Protein AF-A0A9W7W2B9-F1 (afdb_monomer_lite)

Secondary structure (DSSP, 8-state):
--PPPGGGGGG-----TTPPPPPPEEEETTSTT-SHHHHHHHHHHHHHHT--EEEESTTTT-TT--S--HHHHHHHHHHHHHTT-EEES-STT-S-EEEE--SSPP-GGGG--EE-TT--EE-

pLDDT: mean 79.85, std 17.91, range [38.81, 97.62]

InterPro domains:
  IPR000228 RNA 3'-terminal phosphate cyclase [PTHR11096] (21-105)
  IPR013792 RNA 3'-terminal phosphate cyclase/enolpyruvate transferase, alpha/beta [SSF55205] (24-104)
  IPR023797 RNA 3'-terminal phosphate cyclase domain [PF01137] (31-110)
  IPR037136 RNA 3'-terminal phosphate cyclase domain superfamily [G3DSA:3.65.10.20] (24-119)

Radius of gyration: 17.31 Å; chains: 1; bounding box: 31×42×46 Å

Foldseek 3Di:
DDDDDPCCVVPPLLADPPDDQADEAEEELCPDVSADPCLLVVLQVCLSNQHKYKYAQHSVPDPPAGADDPVSLVSNVLSCLQQVWDWDQSDPSRRMIIIGGDSDHGDPCSPPFDADPVGDTDD

Structure (mmCIF, N/CA/C/O backbone):
data_AF-A0A9W7W2B9-F1
#
_entry.id   AF-A0A9W7W2B9-F1
#
loop_
_atom_site.group_PDB
_atom_site.id
_atom_site.type_symbol
_atom_site.label_atom_id
_atom_site.label_alt_id
_atom_site.label_comp_id
_atom_site.label_asym_id
_atom_site.label_entity_id
_atom_site.label_seq_id
_atom_site.pdbx_PDB_ins_code
_atom_site.Cartn_x
_atom_site.Cartn_y
_atom_site.Cartn_z
_atom_site.occupancy
_atom_site.B_iso_or_equiv
_atom_site.auth_seq_id
_atom_site.auth_comp_id
_atom_site.auth_asym_id
_atom_site.auth_atom_id
_atom_site.pdbx_PDB_model_num
ATOM 1 N N . MET A 1 1 ? -5.966 -32.656 31.546 1.00 41.41 1 MET A N 1
ATOM 2 C CA . MET A 1 1 ? -6.832 -31.544 31.101 1.00 41.41 1 MET A CA 1
ATOM 3 C C . MET A 1 1 ? -6.172 -30.255 31.557 1.00 41.41 1 MET A C 1
ATOM 5 O O . MET A 1 1 ? -6.254 -29.932 32.730 1.00 41.41 1 MET A O 1
ATOM 9 N N . HIS A 1 2 ? -5.391 -29.622 30.682 1.00 38.81 2 HIS A N 1
ATOM 10 C CA . HIS A 1 2 ? -4.680 -28.378 30.981 1.00 38.81 2 HIS A CA 1
ATOM 11 C C . HIS A 1 2 ? -5.552 -27.241 30.442 1.00 38.81 2 HIS A C 1
ATOM 13 O O . HIS A 1 2 ? -5.687 -27.093 29.231 1.00 38.81 2 HIS A O 1
ATOM 19 N N . THR A 1 3 ? -6.254 -26.540 31.328 1.00 46.03 3 THR A N 1
ATOM 20 C CA . THR A 1 3 ? -7.039 -25.354 30.973 1.00 46.03 3 THR A CA 1
ATOM 21 C C . THR A 1 3 ? -6.076 -24.223 30.645 1.00 46.03 3 THR A C 1
ATOM 23 O O . THR A 1 3 ? -5.222 -23.890 31.465 1.00 46.03 3 THR A O 1
ATOM 26 N N . LEU A 1 4 ? -6.195 -23.669 29.438 1.00 42.75 4 LEU A N 1
ATOM 27 C CA . LEU A 1 4 ? -5.472 -22.466 29.033 1.00 42.75 4 LEU A CA 1
ATOM 28 C C . LEU A 1 4 ? -5.805 -21.321 30.012 1.00 42.75 4 LEU A C 1
ATOM 30 O O . LEU A 1 4 ? -6.959 -21.226 30.441 1.00 42.75 4 LEU A O 1
ATOM 34 N N . PRO A 1 5 ? -4.825 -20.489 30.403 1.00 46.25 5 PRO A N 1
ATOM 35 C CA . PRO A 1 5 ? -5.057 -19.380 31.320 1.00 46.25 5 PRO A CA 1
ATOM 36 C C . PRO A 1 5 ? -6.048 -18.372 30.720 1.00 46.25 5 PRO A C 1
ATOM 38 O O . PRO A 1 5 ? -6.016 -18.083 29.524 1.00 46.25 5 PRO A O 1
ATOM 41 N N . SER A 1 6 ? -6.906 -17.829 31.584 1.00 54.62 6 SER A N 1
ATOM 42 C CA . SER A 1 6 ? -7.963 -16.829 31.343 1.00 54.62 6 SER A CA 1
ATOM 43 C C . SER A 1 6 ? -7.497 -15.517 30.700 1.00 54.62 6 SER A C 1
ATOM 45 O O . SER A 1 6 ? -8.311 -14.660 30.369 1.00 54.62 6 SER A O 1
ATOM 47 N N . ASP A 1 7 ? -6.192 -15.359 30.518 1.00 47.22 7 ASP A N 1
ATOM 48 C CA . ASP A 1 7 ? -5.543 -14.088 30.219 1.00 47.22 7 ASP A CA 1
ATOM 49 C C . ASP A 1 7 ? -5.333 -13.901 28.699 1.00 47.22 7 ASP A C 1
ATOM 51 O O . ASP A 1 7 ? -4.829 -12.874 28.252 1.00 47.22 7 ASP A O 1
ATOM 55 N N . LEU A 1 8 ? -5.744 -14.888 27.890 1.00 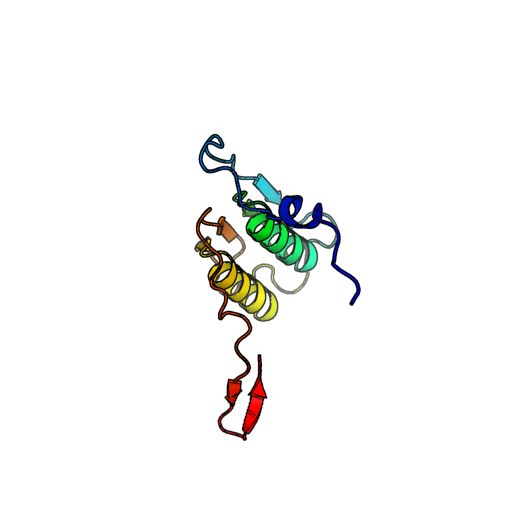45.88 8 LEU A N 1
ATOM 56 C CA . LEU A 1 8 ? -5.679 -14.868 26.422 1.00 45.88 8 LEU A CA 1
ATOM 57 C C . LEU A 1 8 ? -6.824 -14.085 25.748 1.00 45.88 8 LEU A C 1
ATOM 59 O O . LEU A 1 8 ? -6.695 -13.733 24.579 1.00 45.88 8 LEU A O 1
ATOM 63 N N . GLU A 1 9 ? -7.897 -13.743 26.468 1.00 45.97 9 GLU A N 1
ATOM 64 C CA . GLU A 1 9 ? -8.984 -12.875 25.963 1.00 45.97 9 GLU A CA 1
ATOM 65 C C . GLU A 1 9 ? -8.526 -11.415 25.748 1.00 45.97 9 GLU A C 1
ATOM 67 O O . GLU A 1 9 ? -9.113 -10.681 24.961 1.00 45.97 9 GLU A O 1
ATOM 72 N N . ALA A 1 10 ? -7.421 -10.987 26.371 1.00 42.81 10 ALA A N 1
ATOM 73 C CA . ALA A 1 10 ? -6.872 -9.633 26.220 1.00 42.81 10 ALA A CA 1
ATOM 74 C C . ALA A 1 10 ? -6.060 -9.414 24.921 1.00 42.81 10 ALA A C 1
ATOM 76 O O . ALA A 1 10 ? -5.513 -8.331 24.712 1.00 42.81 10 ALA A O 1
ATOM 77 N N . LEU A 1 11 ? -5.969 -10.425 24.049 1.00 40.91 11 LEU A N 1
ATOM 78 C CA . LEU A 1 11 ? -5.298 -10.349 22.744 1.00 40.91 11 LEU A CA 1
ATOM 79 C C . LEU A 1 11 ? -6.269 -10.173 21.569 1.00 40.91 11 LEU A C 1
ATOM 81 O O . LEU A 1 11 ? -5.854 -10.276 20.412 1.00 40.91 11 LEU A O 1
ATOM 85 N N . SER A 1 12 ? -7.543 -9.862 21.822 1.00 43.91 12 SER A N 1
ATOM 86 C CA . SER A 1 12 ? -8.412 -9.356 20.764 1.00 43.91 12 SER A CA 1
ATOM 87 C C . SER A 1 12 ? -7.913 -7.964 20.355 1.00 43.91 12 SER A C 1
ATOM 89 O O . SER A 1 12 ? -8.222 -6.963 21.002 1.00 43.91 12 SER A O 1
ATOM 91 N N . ILE A 1 13 ? -7.138 -7.885 19.269 1.00 55.31 13 ILE A N 1
ATOM 92 C CA . ILE A 1 13 ? -6.835 -6.635 18.550 1.00 55.31 13 ILE A CA 1
ATOM 93 C C . ILE A 1 13 ? -8.128 -6.187 17.847 1.00 55.31 13 ILE A C 1
ATOM 95 O O . ILE A 1 13 ? -8.199 -6.079 16.629 1.00 55.31 13 ILE A O 1
ATOM 99 N N . THR A 1 14 ? -9.211 -6.014 18.601 1.00 48.12 14 THR A N 1
ATOM 100 C CA . THR A 1 14 ? -10.407 -5.354 18.101 1.00 48.12 14 THR A CA 1
ATOM 101 C C . THR A 1 14 ? -10.146 -3.864 18.242 1.00 48.12 14 THR A C 1
ATOM 103 O O . THR A 1 14 ? -9.993 -3.384 19.373 1.00 48.12 14 THR A O 1
ATOM 106 N N . PRO A 1 15 ? -10.030 -3.125 17.134 1.00 52.75 15 PRO A N 1
ATOM 107 C CA . PRO A 1 15 ? -9.805 -1.695 17.205 1.00 52.75 15 PRO A CA 1
ATOM 108 C C . PRO A 1 15 ? -10.957 -1.015 17.956 1.00 52.75 15 PRO A C 1
ATOM 110 O O . PRO A 1 15 ? -12.127 -1.357 17.795 1.00 52.75 15 PRO A O 1
ATOM 113 N N . ASN A 1 16 ? -10.619 -0.053 18.816 1.00 55.75 16 ASN A N 1
ATOM 114 C CA . ASN A 1 16 ? -11.601 0.689 19.602 1.00 55.75 16 ASN A CA 1
ATOM 115 C C . ASN A 1 16 ? -12.498 1.528 18.664 1.00 55.75 16 ASN A C 1
ATOM 117 O O . ASN A 1 16 ? -11.976 2.443 18.013 1.00 55.75 16 ASN A O 1
ATOM 121 N N . PRO A 1 17 ? -13.828 1.299 18.634 1.00 54.38 17 PRO A N 1
ATOM 122 C CA . PRO A 1 17 ? -14.752 2.006 17.743 1.00 54.38 17 PRO A CA 1
ATOM 123 C C . PRO A 1 17 ? -14.898 3.502 18.068 1.00 54.38 17 PRO A C 1
ATOM 125 O O . PRO A 1 17 ? -15.441 4.250 17.263 1.00 54.38 17 PRO A O 1
ATOM 128 N N . ASN A 1 18 ? -14.396 3.955 19.224 1.00 54.16 18 ASN A N 1
ATOM 129 C CA . ASN A 1 18 ? -14.393 5.361 19.641 1.00 54.16 18 ASN A CA 1
ATOM 130 C C . ASN A 1 18 ? -13.051 6.073 19.391 1.00 54.16 18 ASN A C 1
ATOM 132 O O . ASN A 1 18 ? -12.801 7.141 19.953 1.00 54.16 18 ASN A O 1
ATOM 136 N N . SER A 1 19 ? -12.159 5.484 18.593 1.00 56.53 19 SER A N 1
ATOM 137 C CA . SER A 1 19 ? -10.911 6.148 18.207 1.00 56.53 19 SER A CA 1
ATOM 138 C C . SER A 1 19 ? -11.213 7.374 17.331 1.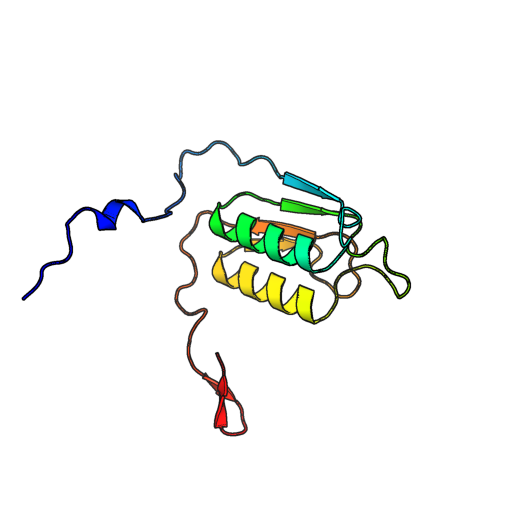00 56.53 19 SER A C 1
ATOM 140 O O . SER A 1 19 ? -12.091 7.292 16.468 1.00 56.53 19 SER A O 1
ATOM 142 N N . PRO A 1 20 ? -10.509 8.511 17.511 1.00 56.69 20 PRO A N 1
ATOM 143 C CA . PRO A 1 20 ? -10.623 9.640 16.587 1.00 56.69 20 PRO A CA 1
ATOM 144 C C . PRO A 1 20 ? -10.317 9.180 15.149 1.00 56.69 20 PRO A C 1
ATOM 146 O O . PRO A 1 20 ? -9.623 8.170 14.986 1.00 56.69 20 PRO A O 1
ATOM 149 N N . PRO A 1 21 ? -10.799 9.892 14.107 1.00 60.44 21 PRO A N 1
ATOM 150 C CA . PRO A 1 21 ? -10.479 9.550 12.723 1.00 60.44 21 PRO A CA 1
ATOM 151 C C . PRO A 1 21 ? -8.964 9.387 12.586 1.00 60.44 21 PRO A C 1
ATOM 153 O O . PRO A 1 21 ? -8.206 10.320 12.857 1.00 60.44 21 PRO A O 1
ATOM 156 N N . GLN A 1 22 ? -8.531 8.167 12.256 1.00 67.31 22 GLN A N 1
ATOM 157 C CA . GLN A 1 22 ? -7.114 7.829 12.237 1.00 67.31 22 GLN A CA 1
ATOM 158 C C . GLN A 1 22 ? -6.432 8.658 11.146 1.00 67.31 22 GLN A C 1
ATOM 160 O O . GLN A 1 22 ? -6.810 8.592 9.976 1.00 67.31 22 GLN A O 1
ATOM 165 N N . GLN A 1 23 ? -5.452 9.472 11.540 1.00 86.69 23 GLN A N 1
ATOM 166 C CA . GLN A 1 23 ? -4.681 10.292 10.614 1.00 86.69 23 GLN A CA 1
ATOM 167 C C . GLN A 1 23 ? -3.992 9.389 9.585 1.00 86.69 23 GLN A C 1
ATOM 169 O O . GLN A 1 23 ? -3.337 8.415 9.955 1.00 86.69 23 GLN A O 1
ATOM 174 N N . VAL A 1 24 ? -4.135 9.720 8.298 1.00 94.62 24 VAL A N 1
ATOM 175 C CA . VAL A 1 24 ? -3.463 8.992 7.215 1.00 94.62 24 VAL A CA 1
ATOM 176 C C . VAL A 1 24 ? -1.953 9.121 7.395 1.00 94.62 24 VAL A C 1
ATOM 178 O O . VAL A 1 24 ? -1.425 10.233 7.478 1.00 94.62 24 VAL A O 1
ATOM 181 N N . ILE A 1 25 ? -1.259 7.987 7.453 1.00 95.81 25 ILE A N 1
ATOM 182 C CA . ILE A 1 25 ? 0.203 7.948 7.470 1.00 95.81 25 ILE A CA 1
ATOM 183 C C . ILE A 1 25 ? 0.707 8.113 6.038 1.00 95.81 25 ILE A C 1
ATOM 185 O O . ILE A 1 25 ? 0.341 7.343 5.156 1.00 95.81 25 ILE A O 1
ATOM 189 N N . GLU A 1 26 ? 1.573 9.095 5.819 1.00 96.31 26 GLU A N 1
ATOM 190 C CA . GLU A 1 26 ? 2.171 9.398 4.519 1.00 96.31 26 GLU A CA 1
ATOM 191 C C . GLU A 1 26 ? 3.578 8.795 4.430 1.00 96.31 26 GLU A C 1
ATOM 193 O O . GLU A 1 26 ? 4.430 9.060 5.282 1.00 96.31 26 GLU A O 1
ATOM 198 N N . LEU A 1 27 ? 3.835 7.986 3.401 1.00 94.75 27 LEU A N 1
ATOM 199 C CA . LEU A 1 27 ? 5.128 7.343 3.165 1.00 94.75 27 LEU A CA 1
ATOM 200 C C . LEU A 1 27 ? 5.655 7.642 1.759 1.00 94.75 27 LEU A C 1
ATOM 202 O O . LEU A 1 27 ? 4.930 7.551 0.767 1.00 94.75 27 LEU A O 1
ATOM 206 N N . ASP A 1 28 ? 6.956 7.914 1.667 1.00 94.25 28 ASP A N 1
ATOM 207 C CA . ASP A 1 28 ? 7.668 8.026 0.395 1.00 94.25 28 ASP A CA 1
ATOM 208 C C . ASP A 1 28 ? 8.299 6.673 0.017 1.00 94.25 28 ASP A C 1
ATOM 210 O O . ASP A 1 28 ? 9.182 6.145 0.698 1.00 94.25 28 ASP A O 1
ATOM 214 N N . GLY A 1 29 ? 7.854 6.106 -1.101 1.00 93.06 29 GLY A N 1
ATOM 215 C CA . GLY A 1 29 ? 8.294 4.828 -1.652 1.00 93.06 29 GLY A CA 1
ATOM 216 C C . GLY A 1 29 ? 9.700 4.824 -2.257 1.00 93.06 29 GLY A C 1
ATOM 217 O O . GLY A 1 29 ? 10.116 3.780 -2.770 1.00 93.06 29 GLY A O 1
ATOM 218 N N . THR A 1 30 ? 10.432 5.939 -2.205 1.00 90.19 30 THR A N 1
ATOM 219 C CA . THR A 1 30 ? 11.865 6.021 -2.533 1.00 90.19 30 THR A CA 1
ATOM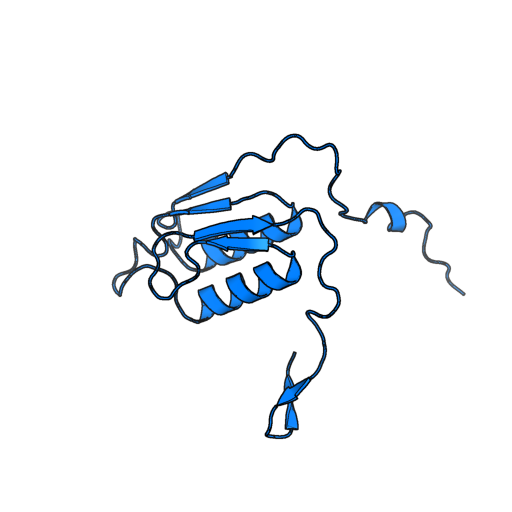 220 C C . THR A 1 30 ? 12.780 5.733 -1.342 1.00 90.19 30 THR A C 1
ATOM 222 O O . THR A 1 30 ? 13.955 5.428 -1.552 1.00 90.19 30 THR A O 1
ATOM 225 N N . TYR A 1 31 ? 12.269 5.774 -0.106 1.00 86.25 31 TYR A N 1
ATOM 226 C CA . TYR A 1 31 ? 13.090 5.574 1.090 1.00 86.25 31 TYR A CA 1
ATOM 227 C C . TYR A 1 31 ? 13.660 4.146 1.193 1.00 86.25 31 TYR A C 1
ATOM 229 O O . TYR A 1 31 ? 12.975 3.156 0.918 1.00 86.25 31 TYR A O 1
ATOM 237 N N . LEU A 1 32 ? 14.914 4.046 1.658 1.00 78.88 32 LEU A N 1
ATOM 238 C CA . LEU A 1 32 ? 15.679 2.800 1.845 1.00 78.88 32 LEU A CA 1
ATOM 239 C C . LEU A 1 32 ? 15.769 1.954 0.559 1.00 78.88 32 LEU A C 1
ATOM 241 O O . LEU A 1 32 ? 16.198 2.441 -0.482 1.00 78.88 32 LEU A O 1
ATOM 245 N N . GLU A 1 33 ? 15.342 0.690 0.621 1.00 75.06 33 GLU A N 1
ATOM 246 C CA . GLU A 1 33 ? 15.224 -0.239 -0.513 1.00 75.06 33 GLU A CA 1
ATOM 247 C C . GLU A 1 33 ? 14.293 0.302 -1.620 1.00 75.06 33 GLU A C 1
ATOM 249 O O . GLU A 1 33 ? 14.234 -0.256 -2.723 1.00 75.06 33 GLU A O 1
ATOM 254 N N . GLY A 1 34 ? 13.520 1.354 -1.306 1.00 62.66 34 GLY A N 1
ATOM 255 C CA . GLY A 1 34 ? 12.788 2.180 -2.253 1.00 62.66 34 GLY A CA 1
ATOM 256 C C . GLY A 1 34 ? 11.853 1.359 -3.119 1.00 62.66 34 GLY A C 1
ATOM 257 O O . GLY A 1 34 ? 11.910 1.451 -4.342 1.00 62.66 34 GLY A O 1
ATOM 258 N N . GLY A 1 35 ? 11.059 0.459 -2.527 1.00 72.44 35 GLY A N 1
ATOM 259 C CA . GLY A 1 35 ? 10.233 -0.425 -3.332 1.00 72.44 35 GLY A CA 1
ATOM 260 C C . GLY A 1 35 ? 9.268 -1.345 -2.603 1.00 72.44 35 GLY A C 1
ATOM 261 O O . GLY A 1 35 ? 8.358 -0.907 -1.915 1.00 72.44 35 GLY A O 1
ATOM 262 N N . GLY A 1 36 ? 9.400 -2.649 -2.851 1.00 84.69 36 GLY A N 1
ATOM 263 C CA . GLY A 1 36 ? 8.347 -3.621 -2.543 1.00 84.69 36 GLY A CA 1
ATOM 264 C C . GLY A 1 36 ? 8.224 -4.006 -1.072 1.00 84.69 36 GLY A C 1
ATOM 265 O O . GLY A 1 36 ? 7.139 -4.385 -0.645 1.00 84.69 36 GLY A O 1
ATOM 266 N N . GLN A 1 37 ? 9.312 -3.927 -0.301 1.00 89.56 37 GLN A N 1
ATOM 267 C CA . GLN A 1 37 ? 9.282 -4.277 1.120 1.00 89.56 37 GLN A CA 1
ATOM 268 C C . GLN A 1 37 ? 8.552 -3.211 1.937 1.00 89.56 37 GLN A C 1
ATOM 270 O O . GLN A 1 37 ? 7.612 -3.558 2.641 1.00 89.56 37 GLN A O 1
ATOM 275 N N . LEU A 1 38 ? 8.912 -1.931 1.762 1.00 92.25 38 LEU A N 1
ATOM 276 C CA . LEU A 1 38 ? 8.217 -0.799 2.387 1.00 92.25 38 LEU A CA 1
ATOM 277 C C . LEU A 1 38 ? 6.712 -0.888 2.140 1.00 92.25 38 LEU A C 1
ATOM 279 O O . LEU A 1 38 ? 5.934 -0.868 3.084 1.00 92.25 38 LEU A O 1
ATOM 283 N N . LEU A 1 39 ? 6.321 -1.080 0.878 1.00 93.69 39 LEU A N 1
ATOM 284 C CA . LEU A 1 39 ? 4.923 -1.183 0.487 1.00 93.69 39 LEU A CA 1
ATOM 285 C C . LEU A 1 39 ? 4.180 -2.315 1.211 1.00 93.69 39 LEU A C 1
ATOM 287 O O . LEU A 1 39 ? 3.135 -2.074 1.806 1.00 93.69 39 LEU A O 1
ATOM 291 N N . ARG A 1 40 ? 4.700 -3.549 1.165 1.00 93.81 40 ARG A N 1
ATOM 292 C CA . ARG A 1 40 ? 4.018 -4.702 1.778 1.00 93.81 40 ARG A CA 1
ATOM 293 C C . ARG A 1 40 ? 3.925 -4.563 3.292 1.00 93.81 40 ARG A C 1
ATOM 295 O O . ARG A 1 40 ? 2.874 -4.846 3.854 1.00 93.81 40 ARG A O 1
ATOM 302 N N . THR A 1 41 ? 5.000 -4.115 3.937 1.00 94.56 41 THR A N 1
ATOM 303 C CA . THR A 1 41 ? 5.018 -3.917 5.388 1.00 94.56 41 THR A CA 1
ATOM 304 C C . THR A 1 41 ? 4.046 -2.820 5.801 1.00 94.56 41 THR A C 1
ATOM 306 O O . THR A 1 41 ? 3.261 -3.031 6.717 1.00 94.56 41 THR A O 1
ATOM 309 N N . ALA A 1 42 ? 4.047 -1.681 5.108 1.00 94.81 42 ALA A N 1
ATOM 310 C CA . ALA A 1 42 ? 3.1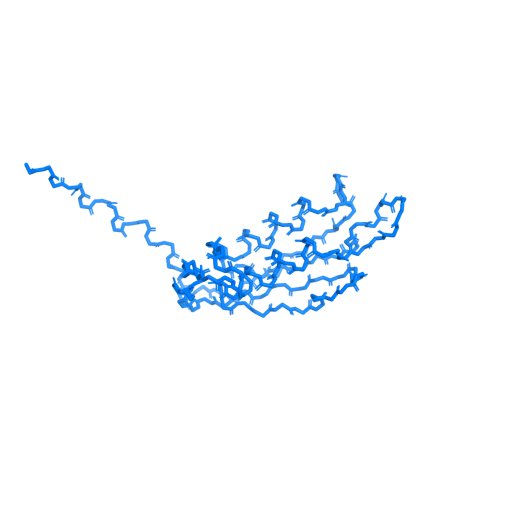62 -0.565 5.417 1.00 94.81 42 ALA A CA 1
ATOM 311 C C . ALA A 1 42 ? 1.680 -0.936 5.269 1.00 94.81 42 ALA A C 1
ATOM 313 O O . ALA A 1 42 ? 0.895 -0.659 6.169 1.00 94.81 42 ALA A O 1
ATOM 314 N N . VAL A 1 43 ? 1.302 -1.610 4.176 1.00 94.94 43 VAL A N 1
ATOM 315 C CA . VAL A 1 43 ? -0.091 -2.040 3.959 1.00 94.94 43 VAL A CA 1
ATOM 316 C C . VAL A 1 43 ? -0.496 -3.134 4.953 1.00 94.94 43 VAL A C 1
ATOM 318 O O . VAL A 1 43 ? -1.621 -3.125 5.436 1.00 94.94 43 VAL A O 1
ATOM 321 N N . CYS A 1 44 ? 0.417 -4.041 5.318 1.00 94.69 44 CYS A N 1
ATOM 322 C CA . CYS A 1 44 ? 0.158 -5.057 6.342 1.00 94.69 44 CYS A CA 1
ATOM 323 C C . CYS A 1 44 ? -0.066 -4.426 7.724 1.00 94.69 44 CYS A C 1
ATOM 325 O O . CYS A 1 44 ? -1.044 -4.738 8.392 1.00 94.69 44 CYS A O 1
ATOM 327 N N . LEU A 1 45 ? 0.799 -3.494 8.133 1.00 94.00 45 LEU A N 1
ATOM 328 C CA . LEU A 1 45 ? 0.634 -2.775 9.395 1.00 94.00 45 LEU A CA 1
ATOM 329 C C . LEU A 1 45 ? -0.646 -1.943 9.398 1.00 94.00 45 LEU A C 1
ATOM 331 O O . LEU A 1 45 ? -1.382 -2.009 10.369 1.00 94.00 45 LEU A O 1
ATOM 335 N N . SER A 1 46 ? -0.943 -1.242 8.300 1.00 93.12 46 SER A N 1
ATOM 336 C CA . SER A 1 46 ? -2.204 -0.519 8.120 1.00 93.12 46 SER A CA 1
ATOM 337 C C . SER A 1 46 ? -3.404 -1.435 8.368 1.00 93.12 46 SER A C 1
ATOM 339 O O . SER A 1 46 ? -4.234 -1.129 9.219 1.00 93.12 46 SER A O 1
ATOM 341 N N . ALA A 1 47 ? -3.440 -2.598 7.712 1.00 90.94 47 ALA A N 1
ATOM 342 C CA . ALA A 1 47 ? -4.481 -3.605 7.901 1.00 90.94 47 ALA A CA 1
ATOM 343 C C . ALA A 1 47 ? -4.584 -4.108 9.355 1.00 90.94 47 ALA A C 1
ATOM 345 O O . ALA A 1 47 ? -5.689 -4.282 9.856 1.00 90.94 47 ALA A O 1
ATOM 346 N N . LEU A 1 48 ? -3.456 -4.311 10.045 1.00 89.69 48 LEU A N 1
ATOM 347 C CA . LEU A 1 48 ? -3.431 -4.794 11.432 1.00 89.69 48 LEU A CA 1
ATOM 348 C C . LEU A 1 48 ? -3.829 -3.729 12.462 1.00 89.69 48 LEU A C 1
ATOM 350 O O . LEU A 1 48 ? -4.405 -4.066 13.494 1.00 89.69 48 LEU A O 1
ATOM 354 N N . THR A 1 49 ? -3.494 -2.460 12.227 1.00 88.12 49 THR A N 1
ATOM 355 C CA . THR A 1 49 ? -3.749 -1.367 13.181 1.00 88.12 49 THR A CA 1
ATOM 356 C C . THR A 1 49 ? -5.022 -0.580 12.866 1.00 88.12 49 THR A C 1
ATOM 358 O O . THR A 1 49 ? -5.389 0.334 13.609 1.00 88.12 49 THR A O 1
ATOM 361 N N . GLY A 1 50 ? -5.678 -0.878 11.742 1.00 88.56 50 GLY A N 1
ATOM 362 C CA . GLY A 1 50 ? -6.800 -0.095 11.224 1.00 88.56 50 GLY A CA 1
ATOM 363 C C . GLY A 1 50 ? -6.406 1.329 10.811 1.00 88.56 50 GLY A C 1
ATOM 364 O O . GLY A 1 50 ? -7.274 2.181 10.627 1.00 88.56 50 GLY A O 1
ATOM 365 N N . THR A 1 51 ? -5.107 1.632 10.710 1.00 91.94 51 THR A N 1
ATOM 366 C CA . THR A 1 51 ? -4.609 2.985 10.430 1.00 91.94 51 THR A CA 1
ATOM 367 C C . THR A 1 51 ? -4.435 3.170 8.924 1.00 91.94 51 THR A C 1
ATOM 369 O O . THR A 1 51 ? -3.657 2.426 8.324 1.00 91.94 51 THR A O 1
ATOM 372 N N . PRO A 1 52 ? -5.093 4.148 8.281 1.00 94.69 52 PRO A N 1
ATOM 373 C CA . PRO A 1 52 ? -4.907 4.401 6.857 1.00 94.69 52 PRO A CA 1
ATOM 374 C C . PRO A 1 52 ? -3.467 4.779 6.503 1.00 94.69 52 PRO A C 1
ATOM 376 O O . PRO A 1 52 ? -2.800 5.503 7.246 1.00 94.69 52 PRO A O 1
ATOM 379 N N . VAL A 1 53 ? -3.002 4.338 5.334 1.00 96.25 53 VAL A N 1
ATOM 380 C CA . VAL A 1 53 ? -1.663 4.662 4.824 1.00 96.25 53 VAL A CA 1
ATOM 381 C C . VAL A 1 53 ? -1.713 5.066 3.355 1.00 96.25 53 VAL A C 1
ATOM 383 O O . VAL A 1 53 ? -2.315 4.376 2.528 1.00 96.25 53 VAL A O 1
ATOM 386 N N . ARG A 1 54 ? -1.044 6.170 3.022 1.00 97.62 54 ARG A N 1
ATOM 387 C CA . ARG A 1 54 ? -0.766 6.607 1.654 1.00 97.62 54 ARG A CA 1
ATOM 388 C C . ARG A 1 54 ? 0.720 6.450 1.370 1.00 97.62 54 ARG A C 1
ATOM 390 O O . ARG A 1 54 ? 1.570 6.834 2.167 1.00 97.62 54 ARG A O 1
ATOM 397 N N . ILE A 1 55 ? 1.034 5.864 0.224 1.00 96.25 55 ILE A N 1
ATOM 398 C CA . ILE A 1 55 ? 2.401 5.603 -0.215 1.00 96.25 55 ILE A CA 1
ATOM 399 C C . ILE A 1 55 ? 2.562 6.221 -1.592 1.00 96.25 55 ILE A C 1
ATOM 401 O O . ILE A 1 55 ? 1.883 5.811 -2.530 1.00 96.25 55 ILE A O 1
ATOM 405 N N . THR A 1 56 ? 3.468 7.182 -1.715 1.00 96.19 56 THR A N 1
ATOM 406 C CA . THR A 1 56 ? 3.802 7.868 -2.972 1.00 96.19 56 THR A CA 1
ATOM 407 C C . THR A 1 56 ? 5.140 7.370 -3.513 1.00 96.19 56 THR A C 1
ATOM 409 O O . THR A 1 56 ? 5.825 6.588 -2.860 1.00 96.19 56 THR A O 1
ATOM 412 N N . ASN A 1 57 ? 5.521 7.775 -4.728 1.00 94.50 57 ASN A N 1
ATOM 413 C CA . ASN A 1 57 ? 6.808 7.438 -5.350 1.00 94.50 57 ASN A CA 1
ATOM 414 C C . ASN A 1 57 ? 7.180 5.942 -5.284 1.00 94.50 57 ASN A C 1
ATOM 416 O O . ASN A 1 57 ? 8.352 5.580 -5.131 1.00 94.50 57 ASN A O 1
ATOM 420 N N . ILE A 1 58 ? 6.187 5.052 -5.395 1.00 94.31 58 ILE A N 1
ATOM 421 C CA . ILE A 1 58 ? 6.389 3.606 -5.248 1.00 94.31 58 ILE A CA 1
ATOM 422 C C . ILE A 1 58 ? 7.465 3.149 -6.230 1.00 94.31 58 ILE A C 1
ATOM 424 O O . ILE A 1 58 ? 7.356 3.375 -7.435 1.00 94.31 58 ILE A O 1
ATOM 428 N N . ARG A 1 59 ? 8.513 2.487 -5.728 1.00 92.56 59 ARG A N 1
ATOM 429 C CA . ARG A 1 59 ? 9.634 2.011 -6.558 1.00 92.56 59 ARG A CA 1
ATOM 430 C C . ARG A 1 59 ? 10.356 3.114 -7.344 1.00 92.56 59 ARG A C 1
ATOM 432 O O . ARG A 1 59 ? 10.976 2.813 -8.363 1.00 92.56 59 ARG A O 1
ATOM 439 N N . GLY A 1 60 ? 10.299 4.365 -6.884 1.00 90.50 60 GLY A N 1
ATOM 440 C CA . GLY A 1 60 ? 10.813 5.528 -7.613 1.00 90.50 60 GLY A CA 1
ATOM 441 C C . GLY A 1 60 ? 12.320 5.498 -7.893 1.00 90.50 60 GLY A C 1
ATOM 442 O O . GLY A 1 60 ? 12.740 5.995 -8.931 1.00 90.50 60 GLY A O 1
ATOM 443 N N . ASN A 1 61 ? 13.115 4.829 -7.048 1.00 87.81 61 ASN A N 1
ATOM 444 C CA . ASN A 1 61 ? 14.576 4.738 -7.198 1.00 87.81 61 ASN A CA 1
ATOM 445 C C . ASN A 1 61 ? 15.058 3.558 -8.065 1.00 87.81 61 ASN A C 1
ATOM 447 O O . ASN A 1 61 ? 16.262 3.335 -8.190 1.00 87.81 61 ASN A O 1
ATOM 451 N N . ARG A 1 62 ? 14.156 2.757 -8.654 1.00 84.75 62 ARG A N 1
ATOM 452 C CA . ARG A 1 62 ? 14.559 1.572 -9.427 1.00 84.75 62 ARG A CA 1
ATOM 453 C C . ARG A 1 62 ? 14.785 1.865 -10.909 1.00 84.75 62 ARG A C 1
ATOM 455 O O . ARG A 1 62 ? 13.856 2.198 -11.644 1.00 84.75 62 ARG A O 1
ATOM 462 N N . ASN A 1 63 ? 16.002 1.565 -11.363 1.00 74.88 63 ASN A N 1
ATOM 463 C CA . ASN A 1 63 ? 16.384 1.485 -12.773 1.00 74.88 63 ASN A CA 1
ATOM 464 C C . ASN A 1 63 ? 15.694 0.274 -13.432 1.00 74.88 63 ASN A C 1
ATOM 466 O O . ASN A 1 63 ? 16.222 -0.832 -13.441 1.00 74.88 63 ASN A O 1
ATOM 470 N N . GLY A 1 64 ? 14.458 0.459 -13.891 1.00 71.50 64 GLY A N 1
ATOM 471 C CA . GLY A 1 64 ? 13.630 -0.606 -14.482 1.00 71.50 64 GLY A CA 1
ATOM 472 C C . GLY A 1 64 ? 12.123 -0.333 -14.452 1.00 71.50 64 GLY A C 1
ATOM 473 O O . GLY A 1 64 ? 11.323 -1.258 -14.572 1.00 71.50 64 GLY A O 1
ATOM 474 N N . GLY A 1 65 ? 11.729 0.925 -14.237 1.00 79.38 65 GLY A N 1
ATOM 475 C CA . GLY A 1 65 ? 10.338 1.336 -14.091 1.00 79.38 65 GLY A CA 1
ATOM 476 C C . GLY A 1 65 ? 9.859 1.184 -12.650 1.00 79.38 65 GLY A C 1
ATOM 477 O O . GLY A 1 65 ? 9.902 0.091 -12.070 1.00 79.38 65 GLY A O 1
ATOM 478 N N . GLY A 1 66 ? 9.407 2.299 -12.076 1.00 90.50 66 GLY A N 1
ATOM 479 C CA . GLY A 1 66 ? 8.791 2.350 -10.755 1.00 90.50 66 GLY A CA 1
ATOM 480 C C . GLY A 1 66 ? 7.403 1.710 -10.725 1.00 90.50 66 GLY A C 1
ATOM 481 O O . GLY A 1 66 ? 7.061 0.872 -11.558 1.00 90.50 66 GLY A O 1
ATOM 482 N N . GLY A 1 67 ? 6.634 2.084 -9.718 1.00 94.31 67 GLY A N 1
ATOM 483 C CA . GLY A 1 67 ? 5.255 1.688 -9.517 1.00 94.31 67 GLY A CA 1
ATOM 484 C C . GLY A 1 67 ? 5.032 0.252 -9.049 1.00 94.31 67 GLY A C 1
ATOM 485 O O . GLY A 1 67 ? 5.967 -0.545 -8.851 1.00 94.31 67 GLY A O 1
ATOM 486 N N . LEU A 1 68 ? 3.752 -0.052 -8.847 1.00 94.69 68 LEU A N 1
ATOM 487 C CA . LEU A 1 68 ? 3.240 -1.356 -8.453 1.00 94.69 68 LEU A CA 1
ATOM 488 C C . LEU A 1 68 ? 3.517 -2.413 -9.529 1.00 94.69 68 LEU A C 1
ATOM 490 O O . LEU A 1 68 ? 3.491 -2.164 -10.727 1.00 94.69 68 LEU A O 1
ATOM 494 N N . LYS A 1 69 ? 3.788 -3.634 -9.073 1.00 93.88 69 LYS A N 1
ATOM 495 C CA . LYS A 1 69 ? 4.070 -4.817 -9.900 1.00 93.88 69 LYS A CA 1
ATOM 496 C C . LYS A 1 69 ? 3.145 -5.934 -9.443 1.00 93.88 69 LYS A C 1
ATOM 498 O O . LYS A 1 69 ? 2.552 -5.813 -8.372 1.00 93.88 69 LYS A O 1
ATOM 503 N N . ALA A 1 70 ? 3.047 -7.014 -10.214 1.00 93.94 70 ALA A N 1
ATOM 504 C CA . ALA A 1 70 ? 2.112 -8.109 -9.951 1.00 93.94 70 ALA A CA 1
ATOM 505 C C . ALA A 1 70 ? 2.137 -8.590 -8.486 1.00 93.94 70 ALA A C 1
ATOM 507 O O . ALA A 1 70 ? 1.087 -8.664 -7.853 1.00 93.94 70 ALA A O 1
ATOM 508 N N . GLN A 1 71 ? 3.323 -8.792 -7.896 1.00 92.12 71 GLN A N 1
ATOM 509 C CA . GLN A 1 71 ? 3.440 -9.232 -6.499 1.00 92.12 71 GLN A CA 1
ATOM 510 C C . GLN A 1 71 ? 2.958 -8.191 -5.476 1.00 92.12 71 GLN A C 1
ATOM 512 O O . GLN A 1 71 ? 2.455 -8.539 -4.409 1.00 92.12 71 GLN A O 1
ATOM 517 N N . HIS A 1 72 ? 3.102 -6.903 -5.793 1.00 94.12 72 HIS A N 1
ATOM 518 C CA . HIS A 1 72 ? 2.597 -5.823 -4.952 1.00 94.12 72 HIS A CA 1
ATOM 519 C C . HIS A 1 72 ? 1.071 -5.804 -4.983 1.00 94.12 72 HIS A C 1
ATOM 521 O O . HIS A 1 72 ? 0.439 -5.772 -3.935 1.00 94.12 72 HIS A O 1
ATOM 527 N N . LEU A 1 73 ? 0.496 -5.893 -6.184 1.00 95.12 73 LEU A N 1
ATOM 528 C CA . LEU A 1 73 ? -0.948 -5.910 -6.389 1.00 95.12 73 LEU A CA 1
ATOM 529 C C . LEU A 1 73 ? -1.601 -7.111 -5.716 1.00 95.12 73 LEU A C 1
ATOM 531 O O . LEU A 1 73 ? -2.619 -6.940 -5.060 1.00 95.12 73 LEU A O 1
ATOM 535 N N . ALA A 1 74 ? -1.004 -8.298 -5.838 1.00 93.56 74 ALA A N 1
ATOM 536 C CA . ALA A 1 74 ? -1.486 -9.490 -5.150 1.00 93.56 74 ALA A CA 1
ATOM 537 C C . ALA A 1 74 ? -1.548 -9.263 -3.631 1.00 93.56 74 ALA A C 1
ATOM 539 O O . ALA A 1 74 ? -2.591 -9.480 -3.023 1.00 93.56 74 ALA A O 1
ATOM 540 N N . SER A 1 75 ? -0.472 -8.724 -3.044 1.00 93.06 75 SER A N 1
ATOM 541 C CA . SER A 1 75 ? -0.409 -8.434 -1.604 1.00 93.06 75 SER A CA 1
ATOM 542 C C . SER A 1 75 ? -1.462 -7.405 -1.175 1.00 93.06 75 SER A C 1
ATOM 544 O O . SER A 1 75 ? -2.174 -7.621 -0.201 1.00 93.06 75 SER A O 1
ATOM 546 N N . VAL A 1 76 ? -1.584 -6.296 -1.914 1.00 94.81 76 VAL A N 1
ATOM 547 C CA . VAL A 1 76 ? -2.536 -5.214 -1.613 1.00 94.81 76 VAL A CA 1
ATOM 548 C C . VAL A 1 76 ? -3.975 -5.702 -1.732 1.00 94.81 76 VAL A C 1
ATOM 550 O O . VAL A 1 76 ? -4.770 -5.455 -0.836 1.00 94.81 76 VAL A O 1
ATOM 553 N N . LYS A 1 77 ? -4.315 -6.422 -2.808 1.00 92.81 77 LYS A N 1
ATOM 554 C CA . LYS A 1 77 ? -5.672 -6.947 -3.023 1.00 92.81 77 LYS A CA 1
ATOM 555 C C . LYS A 1 77 ? -6.052 -7.974 -1.964 1.00 92.81 77 LYS A C 1
ATOM 557 O O . LYS A 1 77 ? -7.191 -7.975 -1.511 1.00 92.81 77 LYS A O 1
ATOM 562 N N . TRP A 1 78 ? -5.108 -8.828 -1.577 1.00 91.75 78 TRP A N 1
ATOM 563 C CA . TRP A 1 78 ? -5.328 -9.809 -0.522 1.00 91.75 78 TRP A CA 1
ATOM 564 C C . TRP A 1 78 ? -5.565 -9.123 0.828 1.00 91.75 78 TRP A C 1
ATOM 566 O O . TRP A 1 78 ? -6.592 -9.364 1.453 1.00 91.75 78 TRP A O 1
ATOM 576 N N . LEU A 1 79 ? -4.691 -8.190 1.227 1.00 91.25 79 LEU A N 1
ATOM 577 C CA . LEU A 1 79 ? -4.841 -7.439 2.481 1.00 91.25 79 LEU A CA 1
ATOM 578 C C . LEU A 1 79 ? -6.110 -6.583 2.498 1.00 91.25 79 LEU A C 1
ATOM 580 O O . LEU A 1 79 ? -6.763 -6.484 3.531 1.00 91.25 79 LEU A O 1
ATOM 584 N N . ALA A 1 80 ? -6.487 -6.006 1.356 1.00 90.56 80 ALA A N 1
ATOM 585 C CA . ALA A 1 80 ? -7.717 -5.238 1.241 1.00 90.56 80 ALA A CA 1
ATOM 586 C C . ALA A 1 80 ? -8.963 -6.098 1.470 1.00 90.56 80 ALA A C 1
ATOM 588 O O . ALA A 1 80 ? -9.893 -5.657 2.131 1.00 90.56 80 ALA A O 1
ATOM 589 N N . ARG A 1 81 ? -8.971 -7.345 0.994 1.00 88.31 81 ARG A N 1
ATOM 590 C CA . ARG A 1 81 ? -10.045 -8.293 1.319 1.00 88.31 81 ARG A CA 1
ATOM 591 C C . ARG A 1 81 ? -10.001 -8.697 2.791 1.00 88.31 81 ARG A C 1
ATOM 593 O O . ARG A 1 81 ? -11.021 -8.629 3.461 1.00 88.31 81 ARG A O 1
ATOM 600 N N . ALA A 1 82 ? -8.816 -9.044 3.294 1.00 85.94 82 ALA A N 1
ATOM 601 C CA . ALA A 1 82 ? -8.636 -9.512 4.664 1.00 85.94 82 ALA A CA 1
ATOM 602 C C . ALA A 1 82 ? -9.086 -8.497 5.719 1.00 85.94 82 ALA A C 1
ATOM 604 O O . ALA A 1 82 ? -9.720 -8.869 6.699 1.00 85.94 82 ALA A O 1
ATOM 605 N N . ALA A 1 83 ? -8.781 -7.218 5.511 1.00 85.56 83 ALA A N 1
ATOM 606 C CA . ALA A 1 83 ? -9.097 -6.143 6.449 1.00 85.56 83 ALA A CA 1
ATOM 607 C C . ALA A 1 83 ? -10.313 -5.304 6.030 1.00 85.56 83 ALA A C 1
ATOM 609 O O . ALA A 1 83 ? -10.454 -4.173 6.495 1.00 85.56 83 ALA A O 1
ATOM 610 N N . SER A 1 84 ? -11.141 -5.798 5.098 1.00 88.44 84 SER A N 1
ATOM 611 C CA . SER A 1 84 ? -12.269 -5.037 4.534 1.00 88.44 84 SER A CA 1
ATOM 612 C C . SER A 1 84 ? -11.868 -3.613 4.099 1.00 88.44 84 SER A C 1
ATOM 614 O O . SER A 1 84 ? -12.625 -2.656 4.237 1.00 88.44 84 SER A O 1
ATOM 616 N N . ALA A 1 85 ? -10.638 -3.458 3.601 1.00 89.81 85 ALA A N 1
ATOM 617 C CA . ALA A 1 85 ? -10.034 -2.175 3.289 1.00 89.81 85 ALA A CA 1
ATOM 618 C C . ALA A 1 85 ? -10.408 -1.688 1.892 1.00 89.81 85 ALA A C 1
ATOM 620 O O . ALA A 1 85 ? -10.460 -2.447 0.919 1.00 89.81 85 ALA A O 1
ATOM 621 N N . ARG A 1 86 ? -10.531 -0.370 1.756 1.00 93.31 86 ARG A N 1
ATOM 622 C CA . ARG A 1 86 ? -10.542 0.295 0.456 1.00 93.31 86 ARG A CA 1
ATOM 623 C C . ARG A 1 86 ? -9.105 0.542 0.008 1.00 93.31 86 ARG A C 1
ATOM 625 O O . ARG A 1 86 ? -8.320 1.134 0.741 1.00 93.31 86 ARG A O 1
ATOM 632 N N . ALA A 1 87 ? -8.764 0.127 -1.208 1.00 95.31 87 ALA A N 1
ATOM 633 C CA . ALA A 1 87 ? -7.458 0.387 -1.808 1.00 95.31 87 ALA A CA 1
ATOM 634 C C . ALA A 1 87 ? -7.615 1.224 -3.086 1.00 95.31 87 ALA A C 1
ATOM 636 O O . ALA A 1 87 ? -8.157 0.747 -4.082 1.00 95.31 87 ALA A O 1
ATOM 637 N N . THR A 1 88 ? -7.128 2.464 -3.066 1.00 97.25 88 THR A N 1
ATOM 638 C CA . THR A 1 88 ? -7.154 3.393 -4.208 1.00 97.25 88 THR A CA 1
ATOM 639 C C . THR A 1 88 ? -5.773 3.461 -4.854 1.00 97.25 88 THR A C 1
ATOM 641 O O . THR A 1 88 ? -4.776 3.619 -4.153 1.00 97.25 88 THR A O 1
ATOM 644 N N . GLY A 1 89 ? -5.697 3.352 -6.185 1.00 96.25 89 GLY A N 1
ATOM 645 C CA . GLY A 1 89 ? -4.425 3.325 -6.923 1.00 96.25 89 GLY A CA 1
ATOM 646 C C . GLY A 1 89 ? -3.757 1.944 -6.974 1.00 96.25 89 GLY A C 1
ATOM 647 O O . GLY A 1 89 ? -2.578 1.841 -7.306 1.00 96.25 89 GLY A O 1
ATOM 648 N N . ALA A 1 90 ? -4.493 0.873 -6.654 1.00 95.81 90 ALA A N 1
ATOM 649 C CA . ALA A 1 90 ? -4.026 -0.515 -6.692 1.00 95.81 90 ALA A CA 1
ATOM 650 C C . ALA A 1 90 ? -4.016 -1.100 -8.121 1.00 95.81 90 ALA A C 1
ATOM 652 O O . ALA A 1 90 ? -4.580 -2.169 -8.375 1.00 95.81 90 ALA A O 1
ATOM 653 N N . ASP A 1 91 ? -3.330 -0.413 -9.035 1.00 95.62 91 ASP A N 1
ATOM 654 C CA . ASP A 1 91 ? -3.212 -0.753 -10.455 1.00 95.62 91 ASP A CA 1
ATOM 655 C C . ASP A 1 91 ? -1.752 -0.936 -10.878 1.00 95.62 91 ASP A C 1
ATOM 657 O O . ASP A 1 91 ? -0.824 -0.432 -10.239 1.00 95.62 91 ASP A O 1
ATOM 661 N N . ALA A 1 92 ? -1.529 -1.690 -11.956 1.00 95.44 92 ALA A N 1
ATOM 662 C CA . ALA A 1 92 ? -0.187 -1.931 -12.480 1.00 95.44 92 ALA A CA 1
ATOM 663 C C . ALA A 1 92 ? 0.530 -0.612 -12.796 1.00 95.44 92 ALA A C 1
ATOM 665 O O . ALA A 1 92 ? -0.062 0.315 -13.340 1.00 95.44 92 ALA A O 1
ATOM 666 N N . ASP A 1 93 ? 1.806 -0.533 -12.414 1.00 94.69 93 ASP A N 1
ATOM 667 C CA . ASP A 1 93 ? 2.673 0.638 -12.576 1.00 94.69 93 ASP A CA 1
ATOM 668 C C . ASP A 1 93 ? 2.214 1.919 -11.858 1.00 94.69 93 ASP A C 1
ATOM 670 O O . ASP A 1 93 ? 2.903 2.942 -11.946 1.00 94.69 93 ASP A O 1
ATOM 674 N N . SER A 1 94 ? 1.137 1.866 -11.061 1.00 96.44 94 SER A N 1
ATOM 675 C CA . SER A 1 94 ? 0.742 2.990 -10.211 1.00 96.44 94 SER A CA 1
ATOM 676 C C . SER A 1 94 ? 1.874 3.365 -9.261 1.00 96.44 94 SER A C 1
ATOM 678 O O . SER A 1 94 ? 2.504 2.505 -8.639 1.00 96.44 94 SER A O 1
ATOM 680 N N . LYS A 1 95 ? 2.143 4.666 -9.154 1.00 95.56 95 LYS A N 1
ATOM 681 C CA . LYS A 1 95 ? 3.193 5.229 -8.292 1.00 95.56 95 LYS A CA 1
ATOM 682 C C . LYS A 1 95 ? 2.660 5.678 -6.938 1.00 95.56 95 LYS A C 1
ATOM 684 O O . LYS A 1 95 ? 3.450 6.119 -6.107 1.00 95.56 95 LYS A O 1
ATOM 689 N N . GLU A 1 96 ? 1.355 5.551 -6.738 1.00 96.75 96 G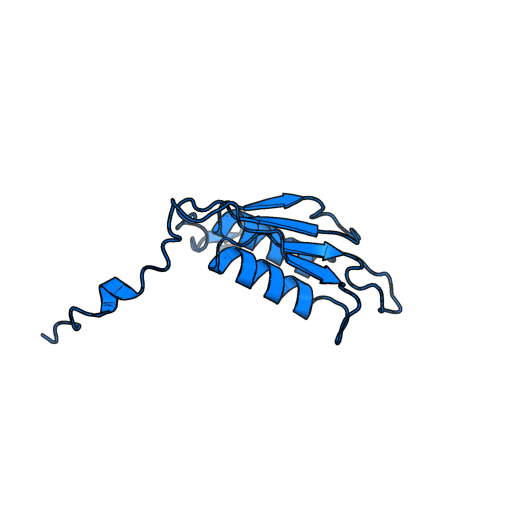LU A N 1
ATOM 690 C CA . GLU A 1 96 ? 0.666 5.949 -5.527 1.00 96.75 96 GLU A CA 1
ATOM 691 C C . GLU A 1 96 ? -0.366 4.895 -5.128 1.00 96.75 96 GLU A C 1
ATOM 693 O O . GLU A 1 96 ? -1.057 4.328 -5.975 1.00 96.75 96 GLU A O 1
ATOM 698 N N . LEU A 1 97 ? -0.453 4.627 -3.830 1.00 97.38 97 LEU A N 1
ATOM 699 C CA . LEU A 1 97 ? -1.447 3.742 -3.245 1.00 97.38 97 LEU A CA 1
ATOM 700 C C . LEU A 1 97 ? -1.964 4.365 -1.952 1.00 97.38 97 LEU A C 1
ATOM 702 O O . LEU A 1 97 ? -1.167 4.733 -1.093 1.00 97.38 97 LEU A O 1
ATOM 706 N N . LEU A 1 98 ? -3.281 4.406 -1.792 1.00 97.31 98 LEU A N 1
ATOM 707 C CA . LEU A 1 98 ? -3.944 4.679 -0.522 1.00 97.31 98 LEU A CA 1
ATOM 708 C C . LEU A 1 98 ? -4.670 3.411 -0.071 1.00 97.31 98 LEU A C 1
ATOM 710 O O . LEU A 1 98 ? -5.501 2.888 -0.811 1.00 97.31 98 LEU A O 1
ATOM 714 N N . SER A 1 99 ? -4.357 2.931 1.130 1.00 95.62 99 SER A N 1
ATOM 715 C CA . SER A 1 99 ? -5.051 1.828 1.793 1.00 95.62 99 SER A CA 1
ATOM 716 C C . SER A 1 99 ? -5.787 2.362 3.016 1.00 95.62 99 SER A C 1
ATOM 718 O O . SER A 1 99 ? -5.174 2.950 3.906 1.00 95.62 99 SER A O 1
ATOM 720 N N . GLU A 1 100 ? -7.094 2.146 3.053 1.00 94.06 100 GLU A N 1
ATOM 721 C CA . GLU A 1 100 ? -8.009 2.589 4.103 1.00 94.06 100 GLU A CA 1
ATOM 722 C C . GLU A 1 100 ? -8.733 1.358 4.667 1.00 94.06 100 GLU A C 1
ATOM 724 O O . GLU A 1 100 ? -9.785 0.981 4.145 1.00 94.06 100 GLU A O 1
ATOM 729 N N . PRO A 1 101 ? -8.149 0.679 5.668 1.00 90.75 101 PRO A N 1
ATOM 730 C CA . PRO A 1 101 ? -8.797 -0.433 6.358 1.00 90.75 101 PRO A CA 1
ATOM 731 C C . PRO A 1 101 ? -10.068 0.040 7.057 1.00 90.75 101 PRO A C 1
ATOM 733 O O . PRO A 1 101 ? -10.093 1.118 7.655 1.00 90.75 101 PRO A O 1
ATOM 736 N N . ASP A 1 102 ? -11.125 -0.763 6.957 1.00 82.06 102 ASP A N 1
ATOM 737 C CA . ASP A 1 102 ? -12.325 -0.560 7.758 1.00 82.06 102 ASP A CA 1
ATOM 738 C C . ASP A 1 102 ? -12.090 -1.180 9.141 1.00 82.06 102 ASP A C 1
ATOM 740 O O . ASP A 1 102 ? -11.451 -2.222 9.268 1.00 82.06 102 ASP A O 1
ATOM 744 N N . GLN A 1 103 ? -12.607 -0.553 10.195 1.00 66.44 103 GLN A N 1
ATOM 745 C CA . GLN A 1 103 ? -12.500 -1.071 11.568 1.00 66.44 103 GLN A CA 1
ATOM 746 C C . GLN A 1 103 ? -13.419 -2.293 11.795 1.00 66.44 103 GLN A C 1
ATOM 748 O O . GLN A 1 103 ? -13.544 -2.787 12.917 1.00 66.44 103 GLN A O 1
ATOM 753 N N . GLY A 1 104 ? -14.123 -2.731 10.747 1.00 60.88 104 GLY A N 1
ATOM 754 C CA . GLY A 1 104 ? -15.049 -3.853 10.740 1.00 60.88 104 GLY A CA 1
ATOM 755 C C . GLY A 1 104 ? -14.358 -5.216 10.731 1.00 60.88 104 GLY A C 1
ATOM 756 O O . GLY A 1 104 ? -13.189 -5.354 10.384 1.00 60.88 104 GLY A O 1
ATOM 757 N N . THR A 1 105 ? -15.113 -6.241 11.130 1.00 55.22 105 THR A N 1
ATOM 758 C CA . THR A 1 105 ? -14.649 -7.630 11.231 1.00 55.22 105 THR A CA 1
ATOM 759 C C . THR A 1 105 ? -13.956 -8.076 9.946 1.00 55.22 105 THR A C 1
ATOM 761 O O . THR A 1 105 ? -14.572 -8.062 8.879 1.00 55.22 105 THR A O 1
ATOM 764 N N . ALA A 1 106 ? -12.691 -8.479 10.078 1.00 56.84 106 ALA A N 1
ATOM 765 C CA . ALA A 1 106 ? -11.934 -9.138 9.025 1.00 56.84 106 ALA A CA 1
ATOM 766 C C . ALA A 1 106 ? -12.749 -10.299 8.444 1.00 56.84 106 ALA A C 1
ATOM 768 O O . ALA A 1 106 ? -13.360 -11.064 9.200 1.00 56.84 106 ALA A O 1
ATOM 769 N N . ASP A 1 107 ? -12.757 -10.424 7.119 1.00 58.03 107 ASP A N 1
ATOM 770 C CA . ASP A 1 107 ? -13.328 -11.595 6.465 1.00 58.03 107 ASP A CA 1
ATOM 771 C C . ASP A 1 107 ? -12.531 -12.830 6.920 1.00 58.03 107 ASP A C 1
ATOM 773 O O . ASP A 1 107 ? -11.335 -12.956 6.648 1.00 58.03 107 ASP A O 1
ATOM 777 N N . GLN A 1 108 ? -13.162 -13.714 7.696 1.00 54.09 108 GLN A N 1
ATOM 778 C CA . GLN A 1 108 ? -12.485 -14.891 8.248 1.00 54.09 108 GLN A CA 1
ATOM 779 C C . GLN A 1 108 ? -12.253 -15.979 7.192 1.00 54.09 108 GLN A C 1
ATOM 781 O O . GLN A 1 108 ? -11.441 -16.878 7.419 1.00 54.09 108 GLN A O 1
ATOM 786 N N . ASP A 1 109 ? -12.879 -15.860 6.017 1.00 58.50 109 ASP A N 1
ATOM 787 C CA . ASP A 1 109 ? -12.798 -16.851 4.942 1.00 58.50 109 ASP A CA 1
ATOM 788 C C . ASP A 1 109 ? -11.642 -16.584 3.958 1.00 58.50 109 ASP A C 1
ATOM 790 O O . ASP A 1 109 ? -11.484 -17.291 2.959 1.00 58.50 109 ASP A O 1
ATOM 794 N N . VAL A 1 110 ? -10.762 -15.616 4.243 1.00 59.81 110 VAL A N 1
ATOM 795 C CA . VAL A 1 110 ? -9.624 -15.271 3.363 1.00 59.81 110 VAL A CA 1
ATOM 796 C C . VAL A 1 110 ? -8.578 -16.396 3.281 1.00 59.81 110 VAL A C 1
ATOM 798 O O . VAL A 1 110 ? -7.790 -16.431 2.341 1.00 59.81 110 VAL A O 1
ATOM 801 N N . PHE A 1 111 ? -8.593 -17.341 4.227 1.00 58.44 111 PHE A N 1
ATOM 802 C CA . PHE A 1 111 ? -7.758 -18.550 4.226 1.00 58.44 111 PHE A CA 1
ATOM 803 C C . PHE A 1 111 ? -8.563 -19.822 3.922 1.00 58.44 111 PHE A C 1
ATOM 805 O O . PHE A 1 111 ? -8.314 -20.886 4.500 1.00 58.44 111 PHE A O 1
ATOM 812 N N . THR A 1 112 ? -9.554 -19.744 3.036 1.00 62.22 112 THR A N 1
ATOM 813 C CA . THR A 1 112 ? -10.309 -20.942 2.661 1.00 62.22 112 THR A CA 1
ATOM 814 C C . THR A 1 112 ? -9.497 -21.792 1.689 1.00 62.22 112 THR A C 1
ATOM 816 O O . THR A 1 112 ? -9.308 -21.430 0.533 1.00 62.22 112 THR A O 1
ATOM 819 N N . ARG A 1 113 ? -9.056 -22.970 2.146 1.00 66.69 113 ARG A N 1
ATOM 820 C CA . ARG A 1 113 ? -8.432 -23.992 1.293 1.00 66.69 113 ARG A CA 1
ATOM 821 C C . ARG A 1 113 ? -9.356 -24.335 0.116 1.00 66.69 113 ARG A C 1
ATOM 823 O O . ARG A 1 113 ? -10.425 -24.913 0.323 1.00 66.69 113 ARG A O 1
ATOM 830 N N . GLY A 1 114 ? -8.915 -24.035 -1.101 1.00 72.00 114 GLY A N 1
ATOM 831 C CA . GLY A 1 114 ? -9.583 -24.355 -2.360 1.00 72.00 114 GLY A CA 1
ATOM 832 C C . GLY A 1 114 ? -8.808 -25.373 -3.201 1.00 72.00 114 GLY A C 1
ATOM 833 O O . GLY A 1 114 ? -7.726 -25.832 -2.828 1.00 72.00 114 GLY A O 1
ATOM 834 N N . ARG A 1 115 ? -9.373 -25.731 -4.357 1.00 81.56 115 ARG A N 1
ATOM 835 C CA . ARG A 1 115 ? -8.669 -26.454 -5.424 1.00 81.56 115 ARG A CA 1
ATOM 836 C C . ARG A 1 115 ? -8.773 -25.676 -6.727 1.00 81.56 115 ARG A C 1
ATOM 838 O O . ARG A 1 115 ? -9.847 -25.146 -7.013 1.00 81.56 115 ARG A O 1
ATOM 845 N N . ASP A 1 116 ? -7.682 -25.607 -7.483 1.00 83.06 116 ASP A N 1
ATOM 846 C CA . ASP A 1 116 ? -7.716 -25.107 -8.861 1.00 83.06 116 ASP A CA 1
ATOM 847 C C . ASP A 1 116 ? -8.365 -26.132 -9.816 1.00 83.06 116 ASP A C 1
ATOM 849 O O . ASP A 1 116 ? -8.773 -27.224 -9.406 1.00 83.06 116 ASP A O 1
ATOM 853 N N . GLU A 1 117 ? -8.497 -25.765 -11.094 1.00 79.56 117 GLU A N 1
ATOM 854 C CA . GLU A 1 117 ? -9.072 -26.629 -12.139 1.00 79.56 117 GLU A CA 1
ATOM 855 C C . GLU A 1 117 ? -8.260 -27.920 -12.354 1.00 79.56 117 GLU A C 1
ATOM 857 O O . GLU A 1 117 ? -8.811 -28.931 -12.791 1.00 79.56 117 GLU A O 1
ATOM 862 N N . ASP A 1 118 ? -6.981 -27.906 -11.970 1.00 86.12 118 ASP A N 1
ATOM 863 C CA . ASP A 1 118 ? -6.053 -29.035 -12.042 1.00 86.12 118 ASP A CA 1
ATOM 864 C C . ASP A 1 118 ? -6.049 -29.885 -10.751 1.00 86.12 118 ASP A C 1
ATOM 866 O O . ASP A 1 118 ? -5.392 -30.927 -10.674 1.00 86.12 118 ASP A O 1
ATOM 870 N N . GLY A 1 119 ? -6.819 -29.485 -9.734 1.00 83.19 119 GLY A N 1
ATOM 871 C CA . GLY A 1 119 ? -6.961 -30.188 -8.462 1.00 83.19 119 GLY A CA 1
ATOM 872 C C . GLY A 1 119 ? -5.848 -29.923 -7.443 1.00 83.19 119 GLY A C 1
ATOM 873 O O . GLY A 1 119 ? -5.835 -30.590 -6.400 1.00 83.19 119 GLY A O 1
ATOM 874 N N . HIS A 1 120 ? -4.944 -28.972 -7.690 1.00 80.62 120 HIS A N 1
ATOM 875 C CA . HIS A 1 120 ? -3.940 -28.566 -6.709 1.00 80.62 120 HIS A CA 1
ATOM 876 C C . HIS A 1 120 ? -4.578 -27.796 -5.562 1.00 80.62 120 HIS A C 1
ATOM 878 O O . HIS A 1 120 ? -5.474 -26.976 -5.757 1.00 80.62 120 HIS A O 1
ATOM 884 N N . GLU A 1 121 ? -4.093 -28.052 -4.348 1.00 77.69 121 GLU A N 1
ATOM 885 C CA . GLU A 1 121 ? -4.493 -27.263 -3.190 1.00 77.69 121 GLU A CA 1
ATOM 886 C C . GLU A 1 121 ? -3.972 -25.833 -3.339 1.00 77.69 121 GLU A C 1
ATOM 888 O O . GLU A 1 121 ? -2.773 -25.604 -3.515 1.00 77.69 121 GLU A O 1
ATOM 893 N N . ILE A 1 122 ? -4.894 -24.881 -3.249 1.00 74.44 122 ILE A N 1
ATOM 894 C CA . ILE A 1 122 ? -4.615 -23.447 -3.261 1.00 74.44 122 ILE A CA 1
ATOM 895 C C . ILE A 1 122 ? -5.233 -22.815 -2.013 1.00 74.44 122 ILE A C 1
ATOM 897 O O . ILE A 1 122 ? -6.246 -23.296 -1.501 1.00 74.44 122 ILE A O 1
ATOM 901 N N . TYR A 1 123 ? -4.596 -21.765 -1.508 1.00 62.12 123 TYR A N 1
ATOM 902 C CA . TYR A 1 123 ? -5.027 -21.003 -0.336 1.00 62.12 123 TYR A CA 1
ATOM 903 C C . TYR A 1 123 ? -5.367 -19.574 -0.741 1.00 62.12 123 TYR A C 1
ATOM 905 O O . TYR A 1 123 ? -4.706 -19.061 -1.677 1.00 62.12 123 TYR A O 1
#

Organism: NCBI:txid418781

Sequence (123 aa):
MHTLPSDLEALSITPNPNSPPQQVIELDGTYLEGGGQLLRTAVCLSALTGTPVRITNIRGNRNGGGGLKAQHLASVKWLARAASARATGADADSKELLSEPDQGTADQDVFTRGRDEDGHEIY

=== Feature glossary ===
Legend for the data blocks above and below:

— What the protein is —

The amino-acid sequence is the protein's primary structure: the linear order of residues from the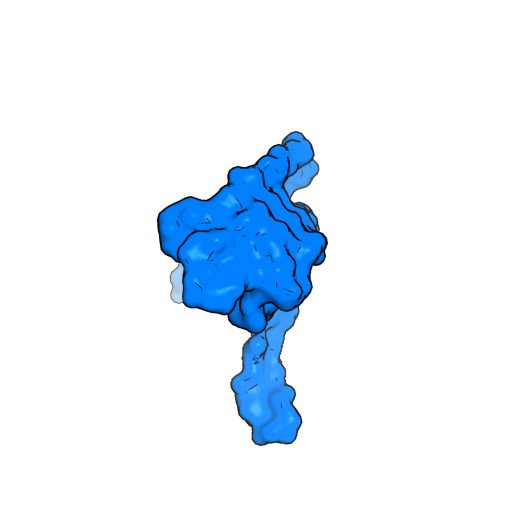 N-terminus to the C-terminus, written in one-letter code. Everything else here — the 3D coordinates, the secondary structure, the domain annotations — is ultimately a consequence of this string.

Functional annotations link the protein to curated databases. InterPro entries identify conserved domains and families by matching the sequence against member-database signatures (Pfam, PROSITE, CDD, …). Gene Ontology (GO) terms describe molecular function, biological process, and cellular component in a controlled vocabulary. CATH places the structure in a hierarchical fold classification (Class/Architecture/Topology/Homologous-superfamily). The organism is the source species.

— Where its atoms are —

Atomic coordinates in PDBx/mmCIF format — the same representation the Protein Data Bank distributes. Each line of the _atom_site loop places one backbone atom in Cartesian space (units: ångströms, origin: arbitrary).

The six renders are orthographic views along the three Cartesian axes in both directions. Representation (cartoon, sticks, or surface) and color scheme (sequence-rainbow or by-chain) vary across proteins so the training set covers all the common visualization conventions.

— Local backbone conformation —

Eight-state secondary structure (DSSP): H is the canonical α-helix, G the tighter 3₁₀-helix, I the wider π-helix; E/B are β-structure, T and S are turns and bends, and '-' is everything else. DSSP derives these from the pattern of main-chain N–H···O=C hydrogen bonds, not from the sequence.

Three-state secondary structure (P-SEA) collapses the eight DSSP classes into helix (a), strand (b), and coil (c). P-SEA assigns these from Cα geometry alone — distances and angles — without requiring backbone oxygens, so it works on any Cα trace.

φ (phi) and ψ (psi) are the two rotatable backbone dihedrals per residue: φ is the C(i-1)–N–Cα–C torsion, ψ is the N–Cα–C–N(i+1) torsion, both in degrees on (−180°, 180°]. α-helical residues cluster near (−60°, −45°); β-strand residues near (−120°, +130°). A Ramachandran plot is simply a scatter of (φ, ψ) for every residue.

— Global shape and packing —

The geometric summary reports three shape descriptors. Rg (radius of gyration) measures how spread out the Cα atoms are about their centre of mass; compact globular proteins have small Rg, elongated or unfolded ones large. Cα contacts (<8 Å, |i−j|>4) count long-range residue pairs in spatial proximity — high for tightly packed folds, near zero for rods or random coil. The bounding-box extents give the protein's footprint along x, y, z in Å.

SASA measures how much of the protein is reachable by solvent. It is computed by rolling a water-sized probe over the atomic surface and summing the exposed area (Å²). Per-residue SASA distinguishes core (buried, low SASA) from surface (exposed, high SASA) residues; total SASA is a whole-molecule size measure.

Plot images: a contact map (which residues are close in 3D, as an N×N binary image), a Ramachandran scatter (backbone torsion angles, revealing secondary-structure composition at a glance), and — for AlphaFold structures — a PAE heatmap (pairwise prediction confidence).

— Structural neighborhood —

A 3Di character summarizes, for each residue, the relative orientation of the Cα frame of its nearest spatial neighbor. Because it encodes fold topology rather than chemistry, 3Di alignments detect remote structural similarity that sequence alignment misses.

The Foldseek neighbor list gives the closest experimentally determined structures in the PDB, ranked by structural alignment. TM-score near 1 means near-identical fold; near 0.3 means only rough topology match. This is how one finds what a novel AlphaFold prediction most resembles in the solved-structure universe.

— Confidence and disorder —

For AlphaFold models, the B-factor field carries pLDDT — the model's own estimate of local accuracy on a 0–100 scale. Regions with pLDDT<50 should be treated as essentially unmodeled; they often correspond to intrinsically disordered segments.

Crystallographic B-factors measure how much each atom's electron density is smeared out, in Å². They rise in mobile loops and surface residues and fall in the buried interior. In AlphaFold models this column is repurposed to hold pLDDT instead.

Predicted Aligned Error (PAE) is an AlphaFold confidence matrix: entry (i, j) is the expected error in the position of residue j, in ångströms, when the prediction is superimposed on the true structure at residue i. Low PAE within a block of residues means that block is internally rigid and well-predicted; high PAE between two blocks means their relative placement is uncertain even if each block individually is confident.